Protein AF-A0A6I1KP01-F1 (afdb_monomer_lite)

Foldseek 3Di:
DDPPPVVLVVLLVLFPLQLQLQFDWDADPVRDIDGDPHGHPQQDPVSSHGNCSVCCCVVPVVRDDDDLVVVVVDPPDDCPGSSNVVVVNDPPPPPPPDD

Structure (mmCIF, N/CA/C/O backbone):
data_AF-A0A6I1KP01-F1
#
_entry.id   AF-A0A6I1KP01-F1
#
loop_
_atom_site.group_PDB
_atom_site.id
_atom_site.type_symbol
_atom_site.label_atom_id
_atom_site.label_alt_id
_atom_site.label_comp_id
_atom_site.label_asym_id
_atom_site.label_entity_id
_atom_site.label_seq_id
_atom_site.pdbx_PDB_ins_code
_atom_site.Cartn_x
_atom_site.Cartn_y
_atom_site.Cartn_z
_atom_site.occupancy
_atom_site.B_iso_or_equiv
_atom_site.auth_seq_id
_atom_site.auth_comp_id
_atom_site.auth_asym_id
_atom_site.auth_atom_id
_atom_site.pdbx_PDB_model_num
ATOM 1 N N . MET A 1 1 ? -0.076 2.543 30.656 1.00 43.53 1 MET A N 1
ATOM 2 C CA . MET A 1 1 ? -1.175 2.136 29.761 1.00 43.53 1 MET A CA 1
ATOM 3 C C . MET A 1 1 ? -0.860 2.735 28.412 1.00 43.53 1 MET A C 1
ATOM 5 O O . MET A 1 1 ? -0.935 3.945 28.249 1.00 43.53 1 MET A O 1
ATOM 9 N N . ASP A 1 2 ? -0.324 1.881 27.553 1.00 43.31 2 ASP A N 1
ATOM 10 C CA . ASP A 1 2 ? 0.353 2.181 26.297 1.00 43.31 2 ASP A CA 1
ATOM 11 C C . ASP A 1 2 ? -0.580 2.801 25.251 1.00 43.31 2 ASP A C 1
ATOM 13 O O . ASP A 1 2 ? -1.310 2.111 24.551 1.00 43.31 2 ASP A O 1
ATOM 17 N N . THR A 1 3 ? -0.505 4.121 25.098 1.00 54.78 3 THR A N 1
ATOM 18 C CA . THR A 1 3 ? -1.236 4.940 24.112 1.00 54.78 3 THR A CA 1
ATOM 19 C C . THR A 1 3 ? -0.807 4.726 22.650 1.00 54.78 3 THR A C 1
ATOM 21 O O . THR A 1 3 ? -1.210 5.482 21.770 1.00 54.78 3 THR A O 1
ATOM 24 N N . ASN A 1 4 ? 0.016 3.714 22.358 1.00 55.59 4 ASN A N 1
ATOM 25 C CA . ASN A 1 4 ? 0.600 3.499 21.028 1.00 55.59 4 ASN A CA 1
ATOM 26 C C . ASN A 1 4 ? -0.139 2.458 20.169 1.00 55.59 4 ASN A C 1
ATOM 28 O O . ASN A 1 4 ? 0.092 2.403 18.959 1.00 55.59 4 ASN A O 1
ATOM 32 N N . GLU A 1 5 ? -1.017 1.637 20.751 1.00 53.69 5 GLU A N 1
ATOM 33 C CA . GLU A 1 5 ? -1.732 0.598 19.995 1.00 53.69 5 GLU A CA 1
ATOM 34 C C . GLU A 1 5 ? -2.930 1.170 19.214 1.00 53.69 5 GLU A C 1
ATOM 36 O O . GLU A 1 5 ? -3.161 0.806 18.059 1.00 53.69 5 GLU A O 1
ATOM 41 N N . ASP A 1 6 ? -3.612 2.168 19.780 1.00 58.00 6 ASP A N 1
ATOM 42 C CA . ASP A 1 6 ? -4.763 2.829 19.153 1.00 58.00 6 ASP A CA 1
ATOM 43 C C . ASP A 1 6 ? -4.386 3.602 17.877 1.00 58.00 6 ASP A C 1
ATOM 45 O O . ASP A 1 6 ? -5.143 3.631 16.904 1.00 58.00 6 ASP A O 1
ATOM 49 N N . ILE A 1 7 ? -3.183 4.186 17.839 1.00 59.59 7 ILE A N 1
ATOM 50 C CA . ILE A 1 7 ? -2.693 4.964 16.690 1.00 59.59 7 ILE A CA 1
ATOM 51 C C . ILE A 1 7 ? -2.448 4.052 15.482 1.00 59.59 7 ILE A C 1
ATOM 53 O O . ILE A 1 7 ? -2.841 4.387 14.362 1.00 59.59 7 ILE A O 1
ATOM 57 N N . LYS A 1 8 ? -1.853 2.870 15.698 1.00 62.72 8 LYS A N 1
ATOM 58 C CA . LYS A 1 8 ? -1.643 1.889 14.621 1.00 62.72 8 LYS A CA 1
ATOM 59 C C . LYS A 1 8 ? -2.970 1.358 14.082 1.00 62.72 8 LYS A C 1
ATOM 61 O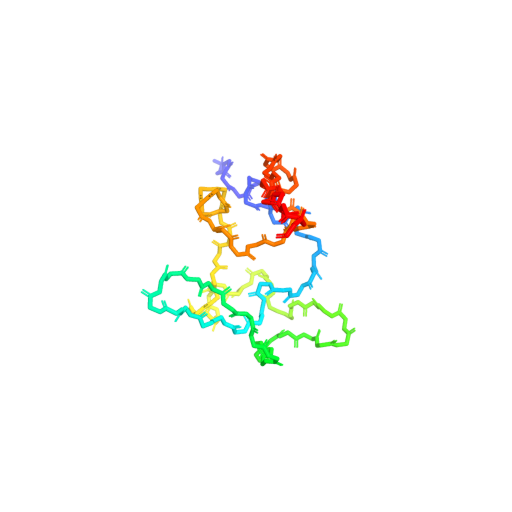 O . LYS A 1 8 ? -3.129 1.270 12.868 1.00 62.72 8 LYS A O 1
ATOM 66 N N . ASN A 1 9 ? -3.933 1.074 14.958 1.00 69.19 9 ASN A N 1
ATOM 67 C CA . ASN A 1 9 ? -5.259 0.605 14.550 1.00 69.19 9 ASN A CA 1
ATOM 68 C C . ASN A 1 9 ? -6.034 1.662 13.748 1.00 69.19 9 ASN A C 1
ATOM 70 O O . ASN A 1 9 ? -6.676 1.335 12.747 1.00 69.19 9 ASN A O 1
ATOM 74 N N . SER A 1 10 ? -5.936 2.935 14.137 1.00 81.94 10 SER A N 1
ATOM 75 C CA . SER A 1 10 ? -6.546 4.042 13.392 1.00 81.94 10 SER A CA 1
ATOM 76 C C . SER A 1 10 ? -5.950 4.177 11.987 1.00 81.94 10 SER A C 1
ATOM 78 O O . SER A 1 10 ? -6.680 4.312 11.006 1.00 81.94 10 SER A O 1
ATOM 80 N N . TRP A 1 11 ? -4.627 4.044 11.862 1.00 86.69 11 TRP A N 1
ATOM 81 C CA . TRP A 1 11 ? -3.949 4.109 10.569 1.00 86.69 11 TRP A CA 1
ATOM 82 C C . TRP A 1 11 ? -4.324 2.947 9.643 1.00 86.69 11 TRP A C 1
ATOM 84 O O . TRP A 1 11 ? -4.667 3.154 8.481 1.00 86.69 11 TRP A O 1
ATOM 94 N N . GLU A 1 12 ? -4.323 1.719 10.158 1.00 85.31 12 GLU A N 1
ATOM 95 C CA . GLU A 1 12 ? -4.700 0.528 9.390 1.00 85.31 12 GLU A CA 1
ATOM 96 C C . GLU A 1 12 ? -6.171 0.560 8.938 1.00 85.31 12 GLU A C 1
ATOM 98 O O . GLU A 1 12 ? -6.508 0.020 7.882 1.00 85.31 12 GLU A O 1
ATOM 103 N N . SER A 1 13 ? -7.032 1.277 9.668 1.00 86.50 13 SER A N 1
ATOM 104 C CA . SER A 1 13 ? -8.436 1.501 9.294 1.00 86.50 13 SER A CA 1
ATOM 105 C C . SER A 1 13 ? -8.601 2.349 8.024 1.00 86.50 13 SER A C 1
ATOM 107 O O . SER A 1 13 ? -9.649 2.293 7.384 1.00 86.50 13 SER A O 1
ATOM 109 N N . LEU A 1 14 ? -7.571 3.096 7.612 1.00 89.12 14 LEU A N 1
ATOM 110 C CA . LEU A 1 14 ? -7.566 3.874 6.366 1.00 89.12 14 LEU A CA 1
ATOM 111 C C . LEU A 1 14 ? -7.343 3.001 5.127 1.00 89.12 14 LEU A C 1
ATOM 113 O O . LEU A 1 14 ? -7.408 3.486 3.997 1.00 89.12 14 LEU A O 1
ATOM 117 N N . CYS A 1 15 ? -7.023 1.718 5.291 1.00 87.31 15 CYS A N 1
ATOM 118 C CA . CYS A 1 15 ? -6.777 0.850 4.156 1.00 87.31 15 CYS A CA 1
ATOM 119 C C . CYS A 1 15 ? -8.072 0.516 3.401 1.00 87.31 15 CYS A C 1
ATOM 121 O O . CYS A 1 15 ? -8.894 -0.272 3.856 1.00 87.31 15 CYS A O 1
ATOM 123 N N . ASN A 1 16 ? -8.186 1.004 2.162 1.00 85.94 16 ASN A N 1
ATOM 124 C CA . ASN A 1 16 ? -9.312 0.718 1.256 1.00 85.94 16 ASN A CA 1
ATOM 125 C C . ASN A 1 16 ? -9.354 -0.727 0.709 1.00 85.94 16 ASN A C 1
ATOM 127 O O . ASN A 1 16 ? -10.082 -0.988 -0.245 1.00 85.94 16 ASN A O 1
ATOM 131 N N . ARG A 1 17 ? -8.526 -1.649 1.225 1.00 84.81 17 ARG A N 1
ATOM 132 C CA . ARG A 1 17 ? -8.425 -3.053 0.766 1.00 84.81 17 ARG A CA 1
ATOM 133 C C . ARG A 1 17 ? -8.345 -3.203 -0.763 1.00 84.81 17 ARG A C 1
ATOM 135 O O . ARG A 1 17 ? -8.920 -4.102 -1.358 1.00 84.81 17 ARG A O 1
ATOM 142 N N . CYS A 1 18 ? -7.600 -2.312 -1.419 1.00 86.06 18 CYS A N 1
ATOM 143 C CA . CYS A 1 18 ? -7.506 -2.292 -2.881 1.00 86.06 18 CYS A CA 1
ATOM 144 C C . CYS A 1 18 ? -6.638 -3.421 -3.470 1.00 86.06 18 CYS A C 1
ATOM 146 O O . CYS A 1 18 ? -6.604 -3.589 -4.687 1.00 86.06 18 CYS A O 1
ATOM 148 N N . GLY A 1 19 ? -5.887 -4.154 -2.640 1.00 84.31 19 GLY A N 1
ATOM 149 C CA . GLY A 1 19 ? -5.025 -5.271 -3.044 1.00 84.31 19 GLY A CA 1
ATOM 150 C C . GLY A 1 19 ? -3.743 -4.882 -3.796 1.00 84.31 19 GLY A C 1
ATOM 151 O O . GLY A 1 19 ? -2.832 -5.696 -3.888 1.00 84.31 19 GLY A O 1
ATOM 152 N N . LEU A 1 20 ? -3.608 -3.640 -4.280 1.00 83.31 20 LEU A N 1
ATOM 153 C CA . LEU A 1 20 ? -2.464 -3.185 -5.091 1.00 83.31 20 LEU A CA 1
ATOM 154 C C . LEU A 1 20 ? -1.109 -3.267 -4.366 1.00 83.31 20 LEU A C 1
ATOM 156 O O . LEU A 1 20 ? -0.074 -3.528 -4.983 1.00 83.31 20 LEU A O 1
ATOM 160 N N . CYS A 1 21 ? -1.085 -3.054 -3.050 1.00 86.25 21 CYS A N 1
ATOM 161 C CA . CYS A 1 21 ? 0.138 -3.212 -2.257 1.00 86.25 21 CYS A CA 1
ATOM 162 C C . CYS A 1 21 ? 0.595 -4.675 -2.151 1.00 86.25 21 CYS A C 1
ATOM 164 O O . CYS A 1 21 ? 1.763 -4.910 -1.865 1.00 86.25 21 CYS A O 1
ATOM 166 N N . CYS A 1 22 ? -0.289 -5.641 -2.417 1.00 88.81 22 CYS A N 1
ATOM 167 C CA . CYS A 1 22 ? 0.004 -7.067 -2.332 1.00 88.81 22 CYS A CA 1
ATOM 168 C C . CYS A 1 22 ? 0.525 -7.670 -3.643 1.00 88.81 22 CYS A C 1
ATOM 170 O O . CYS A 1 22 ? 0.861 -8.848 -3.645 1.00 88.81 22 CYS A O 1
ATOM 172 N N . PHE A 1 23 ? 0.575 -6.917 -4.741 1.00 89.12 23 PHE A N 1
ATOM 173 C CA . PHE A 1 23 ? 1.221 -7.372 -5.974 1.00 89.12 23 PHE A CA 1
ATOM 174 C C . PHE A 1 23 ? 2.720 -7.122 -5.917 1.00 89.12 23 PHE A C 1
ATOM 176 O O . PHE A 1 23 ? 3.165 -6.117 -5.348 1.00 89.12 23 PHE A O 1
ATOM 183 N N . GLU A 1 24 ? 3.468 -8.027 -6.536 1.00 88.62 24 GLU A N 1
ATOM 184 C CA . GLU A 1 24 ? 4.911 -7.908 -6.683 1.00 88.62 24 GLU A CA 1
ATOM 185 C C . GLU A 1 24 ? 5.285 -6.643 -7.468 1.00 88.62 24 GLU A C 1
ATOM 187 O O . GLU A 1 24 ? 4.549 -6.156 -8.338 1.00 88.62 24 GLU A O 1
ATOM 192 N N . LYS A 1 25 ? 6.422 -6.073 -7.069 1.00 87.94 25 LYS A N 1
ATOM 193 C CA . LYS A 1 25 ? 6.936 -4.797 -7.552 1.00 87.94 25 LYS A CA 1
ATOM 194 C C . LYS A 1 25 ? 8.339 -5.005 -8.069 1.00 87.94 25 LYS A C 1
ATOM 196 O O . LYS A 1 25 ? 9.161 -5.594 -7.378 1.00 87.94 25 LYS A O 1
ATOM 201 N N . ILE A 1 26 ? 8.588 -4.495 -9.262 1.00 90.31 26 ILE A N 1
ATOM 202 C CA . ILE A 1 26 ? 9.908 -4.495 -9.877 1.00 90.31 26 ILE A CA 1
ATOM 203 C C . ILE A 1 26 ? 10.317 -3.041 -10.037 1.00 90.31 26 ILE A C 1
ATOM 205 O O . ILE A 1 26 ? 9.544 -2.237 -10.556 1.00 90.31 26 ILE A O 1
ATOM 209 N N . GLU A 1 27 ? 11.508 -2.713 -9.566 1.00 90.31 27 GLU A N 1
ATOM 210 C CA . GLU A 1 27 ? 12.133 -1.414 -9.770 1.00 90.31 27 GLU A CA 1
ATOM 211 C C . GLU A 1 27 ? 13.050 -1.486 -10.996 1.00 90.31 27 GLU A C 1
ATOM 213 O O . GLU A 1 27 ? 13.784 -2.462 -11.162 1.00 90.31 27 GLU A O 1
ATOM 218 N N . ASP A 1 28 ? 12.967 -0.494 -11.883 1.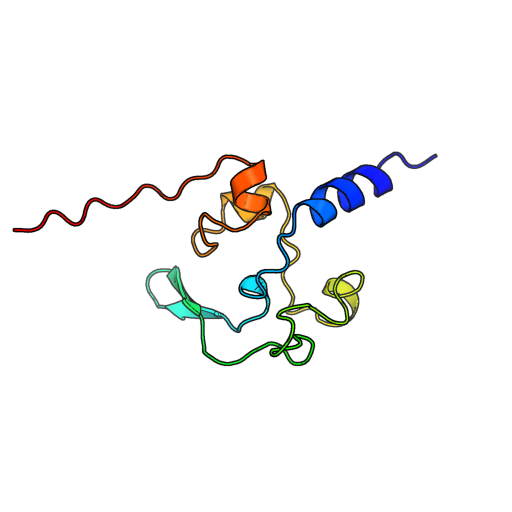00 91.25 28 ASP A N 1
ATOM 219 C CA . ASP A 1 28 ? 13.891 -0.362 -13.013 1.00 91.25 28 ASP A CA 1
ATOM 220 C C . ASP A 1 28 ? 15.172 0.403 -12.638 1.00 91.25 28 ASP A C 1
ATOM 222 O O . ASP A 1 28 ? 15.317 0.934 -11.540 1.00 91.25 28 ASP A O 1
ATOM 226 N N . GLU A 1 29 ? 16.097 0.516 -13.592 1.00 91.81 29 GLU A N 1
ATOM 227 C CA . GLU A 1 29 ? 17.362 1.250 -13.426 1.00 91.81 29 GLU A CA 1
ATOM 228 C C . GLU A 1 29 ? 17.175 2.755 -13.141 1.00 91.81 29 GLU A C 1
ATOM 230 O O . GLU A 1 29 ? 18.111 3.423 -12.704 1.00 91.81 29 GLU A O 1
ATOM 235 N N . ASN A 1 30 ? 15.975 3.301 -13.371 1.00 88.31 30 ASN A N 1
ATOM 236 C CA . ASN A 1 30 ? 15.630 4.702 -13.133 1.00 88.31 30 ASN A CA 1
ATOM 237 C C . ASN A 1 30 ? 14.890 4.918 -11.798 1.00 88.31 30 ASN A C 1
ATOM 239 O O . ASN A 1 30 ? 14.471 6.045 -11.520 1.00 88.31 30 ASN A O 1
ATOM 243 N N . GLY A 1 31 ? 14.670 3.865 -11.003 1.00 84.56 31 GLY A N 1
ATOM 244 C CA . GLY A 1 31 ? 13.880 3.917 -9.769 1.00 84.56 31 GLY A CA 1
ATOM 245 C C . GLY A 1 31 ? 12.360 3.922 -9.988 1.00 84.56 31 GLY A C 1
ATOM 246 O O . GLY A 1 31 ? 11.582 4.292 -9.104 1.00 84.56 31 GLY A O 1
ATOM 247 N N . THR A 1 32 ? 11.894 3.550 -11.181 1.00 85.56 32 THR A N 1
ATOM 248 C CA . THR A 1 32 ? 10.470 3.418 -11.502 1.00 85.56 32 THR A CA 1
ATOM 249 C C . THR A 1 32 ? 9.967 2.053 -11.065 1.00 85.56 32 THR A C 1
ATOM 251 O O . THR A 1 32 ? 10.448 1.020 -11.522 1.00 85.56 32 THR A O 1
ATOM 254 N N . ILE A 1 33 ? 8.936 2.048 -10.221 1.00 88.00 33 ILE A N 1
ATOM 255 C CA . ILE A 1 33 ? 8.321 0.817 -9.726 1.00 88.00 33 ILE A CA 1
ATOM 256 C C . ILE A 1 33 ? 7.127 0.409 -10.598 1.00 88.00 33 ILE A C 1
ATOM 258 O O . ILE A 1 33 ? 6.146 1.148 -10.737 1.00 88.00 33 ILE A O 1
ATOM 262 N N . PHE A 1 34 ? 7.199 -0.810 -11.128 1.00 85.88 34 PHE A N 1
ATOM 263 C CA . PHE A 1 34 ? 6.174 -1.476 -11.924 1.00 85.88 34 PHE A CA 1
ATOM 264 C C . PHE A 1 34 ? 5.493 -2.578 -11.117 1.00 85.88 34 PHE A C 1
ATOM 266 O O . PHE A 1 34 ? 6.139 -3.305 -10.368 1.00 85.88 34 PHE A O 1
ATOM 273 N N . PHE A 1 35 ? 4.180 -2.716 -11.290 1.00 87.31 35 PHE A N 1
ATOM 274 C CA . PHE A 1 35 ? 3.406 -3.797 -10.686 1.00 87.31 35 PHE A CA 1
ATOM 275 C C . PHE A 1 35 ? 3.355 -4.972 -11.655 1.00 87.31 35 PHE A C 1
ATOM 277 O O . PHE A 1 35 ? 3.053 -4.780 -12.836 1.00 87.31 35 PHE A O 1
ATOM 284 N N . THR A 1 36 ? 3.597 -6.179 -11.160 1.00 88.44 36 THR A N 1
ATOM 285 C CA . THR A 1 36 ? 3.403 -7.397 -11.951 1.00 88.44 36 THR A CA 1
ATOM 286 C C . THR A 1 36 ? 1.982 -7.935 -11.768 1.00 88.44 36 THR A C 1
ATOM 288 O O . THR A 1 36 ? 1.242 -7.531 -10.868 1.00 88.44 36 THR A O 1
ATOM 291 N N . ALA A 1 37 ? 1.583 -8.874 -12.630 1.00 87.56 37 ALA A N 1
ATOM 292 C CA . ALA A 1 37 ? 0.330 -9.612 -12.469 1.00 87.56 37 ALA A CA 1
ATOM 293 C C . ALA A 1 37 ? 0.418 -10.703 -11.382 1.00 87.56 37 ALA A C 1
ATOM 295 O O . ALA A 1 37 ? -0.541 -11.451 -11.198 1.00 87.56 37 ALA A O 1
ATOM 296 N N . THR A 1 38 ? 1.548 -10.803 -10.674 1.00 91.31 38 THR A N 1
ATOM 297 C CA . THR A 1 38 ? 1.794 -11.808 -9.641 1.00 91.31 38 THR A CA 1
ATOM 298 C C . THR A 1 38 ? 1.286 -11.296 -8.290 1.00 91.31 38 THR A C 1
ATOM 300 O O . THR A 1 38 ? 1.868 -10.368 -7.715 1.00 91.31 38 THR A O 1
ATOM 303 N N . PRO A 1 39 ? 0.197 -11.868 -7.746 1.00 90.44 39 PRO A N 1
ATOM 304 C CA . PRO A 1 39 ? -0.262 -11.532 -6.410 1.00 90.44 39 PRO A CA 1
ATOM 305 C C . PRO A 1 39 ? 0.618 -12.204 -5.350 1.00 90.44 39 PRO A C 1
ATOM 307 O O . PRO A 1 39 ? 1.131 -13.308 -5.539 1.00 90.44 39 PRO A O 1
ATOM 310 N N . CYS A 1 40 ? 0.724 -11.584 -4.178 1.00 89.38 40 CYS A N 1
ATOM 311 C CA . CYS A 1 40 ? 1.253 -12.242 -2.991 1.00 89.38 40 CYS A CA 1
ATOM 312 C C . CYS A 1 40 ? 0.443 -13.508 -2.684 1.00 89.38 40 CYS A C 1
ATOM 314 O O . CYS A 1 40 ? -0.784 -13.512 -2.782 1.00 89.38 40 CYS A O 1
ATOM 316 N N . ARG A 1 41 ? 1.118 -14.559 -2.202 1.00 89.44 41 ARG A N 1
ATOM 317 C CA . ARG A 1 41 ? 0.500 -15.841 -1.811 1.00 89.44 41 ARG A CA 1
ATOM 318 C C . ARG A 1 41 ? -0.650 -15.728 -0.798 1.00 89.44 41 ARG A C 1
ATOM 320 O O . ARG A 1 41 ? -1.390 -16.688 -0.613 1.00 89.44 41 ARG A O 1
ATOM 327 N N . TYR A 1 42 ? -0.759 -14.600 -0.095 1.00 90.50 42 TYR A N 1
ATOM 328 C CA . TYR A 1 42 ? -1.788 -14.347 0.915 1.00 90.50 42 TYR A CA 1
ATOM 329 C C . TYR A 1 42 ? -2.897 -13.390 0.455 1.00 90.50 42 TYR A C 1
ATOM 331 O O . TYR A 1 42 ? -3.816 -13.113 1.229 1.00 90.50 42 TYR A O 1
ATOM 339 N N . LEU A 1 43 ? -2.813 -12.870 -0.772 1.00 90.38 43 LEU A N 1
ATOM 340 C CA . LEU A 1 43 ? -3.869 -12.063 -1.368 1.00 90.38 43 LEU A CA 1
ATOM 341 C C . LEU A 1 43 ? -4.976 -12.984 -1.879 1.00 90.38 43 LEU A C 1
ATOM 343 O O . LEU A 1 43 ? -4.725 -13.898 -2.664 1.00 90.38 43 LEU A O 1
ATOM 347 N N . ASP A 1 44 ? -6.212 -12.724 -1.467 1.00 90.25 44 ASP A N 1
ATOM 348 C CA . ASP A 1 44 ? -7.365 -13.286 -2.149 1.00 90.25 44 ASP A CA 1
ATOM 349 C C . ASP A 1 44 ? -7.642 -12.468 -3.410 1.00 90.25 44 ASP A C 1
ATOM 351 O O . ASP A 1 44 ? -8.075 -11.323 -3.335 1.00 90.25 44 ASP A O 1
ATOM 355 N N . VAL A 1 45 ? -7.369 -13.026 -4.587 1.00 85.75 45 VAL A N 1
ATOM 356 C CA . VAL A 1 45 ? -7.595 -12.318 -5.859 1.00 85.75 45 VAL A CA 1
ATOM 357 C C . VAL A 1 45 ? -9.077 -12.102 -6.174 1.00 85.75 45 VAL A C 1
ATOM 359 O O . VAL A 1 45 ? -9.399 -11.236 -6.985 1.00 85.75 45 VAL A O 1
ATOM 362 N N . THR A 1 46 ? -9.974 -12.848 -5.521 1.00 86.88 46 THR A N 1
ATOM 363 C CA . THR A 1 46 ? -11.424 -12.738 -5.717 1.00 86.88 46 THR A CA 1
ATOM 364 C C . THR A 1 46 ? -11.975 -11.557 -4.932 1.00 86.88 46 THR A C 1
ATOM 366 O O . THR A 1 46 ? -12.666 -10.712 -5.496 1.00 86.88 46 THR A O 1
ATOM 369 N N . THR A 1 47 ? -11.641 -11.464 -3.641 1.00 86.62 47 THR A N 1
ATOM 370 C CA . THR A 1 47 ? -12.117 -10.373 -2.771 1.00 86.62 47 THR A CA 1
ATOM 371 C C . THR A 1 47 ? -11.181 -9.163 -2.753 1.00 86.62 47 THR A C 1
ATOM 373 O O . THR A 1 47 ? -11.581 -8.087 -2.323 1.00 86.62 47 THR A O 1
ATOM 376 N N . ARG A 1 48 ? -9.949 -9.316 -3.261 1.00 85.12 48 ARG A N 1
ATOM 377 C CA . ARG A 1 48 ? -8.825 -8.359 -3.185 1.00 85.12 48 ARG A CA 1
ATOM 378 C C . ARG A 1 48 ? -8.342 -8.067 -1.764 1.00 85.12 48 ARG A C 1
ATOM 380 O O . ARG A 1 48 ? -7.634 -7.086 -1.533 1.00 85.12 48 ARG A O 1
ATOM 387 N N . GLU A 1 49 ? -8.661 -8.944 -0.819 1.00 86.19 49 GLU A N 1
ATOM 388 C CA . GLU A 1 49 ? -8.310 -8.779 0.588 1.00 86.19 49 GLU A CA 1
ATOM 389 C C . GLU A 1 49 ? -7.103 -9.635 0.978 1.00 86.19 49 GLU A C 1
ATOM 391 O O . GLU A 1 49 ? -6.913 -10.760 0.510 1.00 86.19 49 GLU A O 1
ATOM 396 N N . CYS A 1 50 ? -6.266 -9.105 1.867 1.00 88.25 50 CYS A N 1
ATOM 397 C CA . CYS A 1 50 ? -5.156 -9.864 2.429 1.00 88.25 50 CYS A CA 1
ATOM 398 C C . CYS A 1 50 ? -5.665 -10.749 3.571 1.00 88.25 50 CYS A C 1
ATOM 400 O O . CYS A 1 50 ? -6.181 -10.248 4.568 1.00 88.25 50 CYS A O 1
ATOM 402 N N . LYS A 1 51 ? -5.453 -12.064 3.465 1.00 88.56 51 LYS A N 1
ATOM 403 C CA . LYS A 1 51 ? -5.914 -13.049 4.463 1.00 88.56 51 LYS A CA 1
ATOM 404 C C . LYS A 1 51 ? -5.196 -12.943 5.807 1.00 88.56 51 LYS A C 1
ATOM 406 O O . LYS A 1 51 ? -5.673 -13.463 6.808 1.00 88.56 51 LYS A O 1
ATOM 411 N N . ILE A 1 52 ? -4.029 -12.303 5.821 1.00 88.94 52 ILE A N 1
ATOM 412 C CA . ILE A 1 52 ? -3.162 -12.176 6.997 1.00 88.94 52 ILE A CA 1
ATOM 413 C C . ILE A 1 52 ? -2.866 -10.715 7.336 1.00 88.94 52 ILE A C 1
ATOM 415 O O . ILE A 1 52 ? -1.803 -10.423 7.876 1.00 88.94 52 ILE A O 1
ATOM 419 N N . TYR A 1 53 ? -3.763 -9.794 6.983 1.00 86.31 53 TYR A N 1
ATOM 420 C CA . TYR A 1 53 ? -3.512 -8.353 7.016 1.00 86.31 53 TYR A CA 1
ATOM 421 C C . TYR A 1 53 ? -2.895 -7.855 8.338 1.00 86.31 53 TYR A C 1
ATOM 423 O O . TYR A 1 53 ? -1.871 -7.172 8.291 1.00 86.31 53 TYR A O 1
ATOM 431 N N . ASP A 1 54 ? -3.423 -8.295 9.486 1.00 84.94 54 ASP A N 1
ATOM 432 C CA . ASP A 1 54 ? -2.969 -7.887 10.830 1.00 84.94 54 ASP A CA 1
ATOM 433 C C . ASP A 1 54 ? -1.588 -8.442 11.206 1.00 84.94 54 ASP A C 1
ATOM 435 O O . ASP A 1 54 ? -0.869 -7.893 12.035 1.00 84.94 54 ASP A O 1
ATOM 439 N N . ARG A 1 55 ? -1.200 -9.571 10.604 1.00 86.12 55 ARG A N 1
ATOM 440 C CA . ARG A 1 55 ? 0.066 -10.269 10.879 1.00 86.12 55 ARG A CA 1
ATOM 441 C C . ARG A 1 55 ? 1.003 -10.273 9.674 1.00 86.12 55 ARG A C 1
ATOM 443 O O . ARG A 1 55 ? 1.978 -11.026 9.667 1.00 86.12 55 ARG A O 1
ATOM 450 N N . ARG A 1 56 ? 0.746 -9.425 8.671 1.00 89.00 56 ARG A N 1
ATOM 451 C CA . ARG A 1 56 ? 1.447 -9.448 7.380 1.00 89.00 56 ARG A CA 1
ATOM 452 C C . ARG A 1 56 ? 2.948 -9.225 7.521 1.00 89.00 56 ARG A C 1
ATOM 454 O O . ARG A 1 56 ? 3.700 -10.005 6.959 1.00 89.00 56 ARG A O 1
ATOM 461 N N . ALA A 1 57 ? 3.365 -8.274 8.356 1.00 85.25 57 ALA A N 1
ATOM 462 C CA . ALA A 1 57 ? 4.779 -7.990 8.613 1.00 85.25 57 ALA A CA 1
ATOM 463 C C . ALA A 1 57 ? 5.491 -9.124 9.378 1.00 85.25 57 ALA A C 1
ATOM 465 O O . ALA A 1 57 ? 6.693 -9.312 9.240 1.00 85.25 57 ALA A O 1
ATOM 466 N N . LYS A 1 58 ? 4.752 -9.907 10.179 1.00 87.88 58 LYS A N 1
ATOM 467 C CA . LYS A 1 58 ? 5.307 -11.034 10.947 1.00 87.88 58 LYS A CA 1
ATOM 468 C C . LYS A 1 58 ? 5.423 -12.309 10.113 1.00 87.88 58 LYS A C 1
ATOM 470 O O . LYS A 1 58 ? 6.340 -13.094 10.315 1.00 87.88 58 LYS A O 1
ATOM 475 N N . ILE A 1 59 ? 4.454 -12.545 9.231 1.00 88.69 59 ILE A N 1
ATOM 476 C CA . ILE A 1 59 ? 4.368 -13.765 8.418 1.00 88.69 59 ILE A CA 1
ATOM 477 C C . ILE A 1 59 ? 5.121 -13.602 7.094 1.00 88.69 59 ILE A C 1
ATOM 479 O O . ILE A 1 59 ? 5.679 -14.574 6.589 1.00 88.69 59 ILE A O 1
ATOM 483 N N . ASN A 1 60 ? 5.120 -12.399 6.520 1.00 86.06 60 ASN A N 1
ATOM 484 C CA . ASN A 1 60 ? 5.793 -12.092 5.269 1.00 86.06 60 ASN A CA 1
ATOM 485 C C . ASN A 1 60 ? 6.726 -10.882 5.452 1.00 86.06 60 ASN A C 1
ATOM 487 O O . ASN A 1 60 ? 6.246 -9.751 5.386 1.00 86.06 60 ASN A O 1
ATOM 491 N N . PRO A 1 61 ? 8.037 -11.092 5.656 1.00 83.69 61 PRO A N 1
ATOM 492 C CA . PRO A 1 61 ? 8.992 -9.993 5.817 1.00 83.69 61 PRO A CA 1
ATOM 493 C C . PRO A 1 61 ? 9.111 -9.122 4.556 1.00 83.69 61 PRO A C 1
ATOM 495 O O . PRO A 1 61 ? 9.391 -7.935 4.663 1.00 83.69 61 PRO A O 1
ATOM 498 N N . GLU A 1 62 ? 8.792 -9.675 3.382 1.00 82.12 62 GLU A N 1
ATOM 499 C CA . GLU A 1 62 ? 8.702 -8.932 2.116 1.00 82.12 62 GLU A CA 1
ATOM 500 C C . GLU A 1 62 ? 7.488 -7.983 2.074 1.00 82.12 62 GLU A C 1
ATOM 502 O O . GLU A 1 62 ? 7.352 -7.146 1.181 1.00 82.12 62 GLU A O 1
ATOM 507 N N . CYS A 1 63 ? 6.538 -8.123 3.007 1.00 87.38 63 CYS A N 1
ATOM 508 C CA . CYS A 1 63 ? 5.361 -7.271 3.049 1.00 87.38 63 CYS A CA 1
ATOM 509 C C . CYS A 1 63 ? 5.693 -5.935 3.705 1.00 87.38 63 CYS A C 1
ATOM 511 O O . CYS A 1 63 ? 5.807 -5.827 4.926 1.00 87.38 63 CYS A O 1
ATOM 513 N N . ILE A 1 64 ? 5.767 -4.899 2.877 1.00 83.50 64 ILE A N 1
ATOM 514 C CA . ILE A 1 64 ? 6.008 -3.539 3.335 1.00 83.50 64 ILE A CA 1
ATOM 515 C C . ILE A 1 64 ? 4.857 -3.037 4.222 1.00 83.50 64 ILE A C 1
ATOM 517 O O . ILE A 1 64 ? 3.685 -3.023 3.829 1.00 83.50 64 ILE A O 1
ATOM 521 N N . GLN A 1 65 ? 5.191 -2.615 5.441 1.00 85.81 65 GLN A N 1
ATOM 522 C CA . GLN A 1 65 ? 4.248 -1.936 6.319 1.00 85.81 65 GLN A CA 1
ATOM 523 C C . GLN A 1 65 ? 4.173 -0.471 5.895 1.00 85.81 65 GLN A C 1
ATOM 525 O O . GLN A 1 65 ? 5.123 0.283 6.077 1.00 85.81 65 GLN A O 1
ATOM 530 N N . LEU A 1 66 ? 3.045 -0.077 5.309 1.00 87.75 66 LEU A N 1
ATOM 531 C CA . LEU A 1 66 ? 2.813 1.293 4.863 1.00 87.75 66 LEU A CA 1
ATOM 532 C C . LEU A 1 66 ? 2.671 2.201 6.084 1.00 87.75 66 LEU A C 1
ATOM 534 O O . LEU A 1 66 ? 1.583 2.298 6.630 1.00 87.75 66 LEU A O 1
ATOM 538 N N . THR A 1 67 ? 3.753 2.829 6.536 1.00 88.50 67 THR A N 1
ATOM 539 C CA . THR A 1 67 ? 3.716 3.875 7.569 1.00 88.50 67 THR A CA 1
ATOM 540 C C . THR A 1 67 ? 3.469 5.244 6.939 1.00 88.50 67 THR A C 1
ATOM 542 O O . THR A 1 67 ? 3.634 5.413 5.732 1.00 88.50 67 THR A O 1
ATOM 545 N N . GLU A 1 68 ? 3.073 6.235 7.739 1.00 88.56 68 GLU A N 1
ATOM 546 C CA . GLU A 1 68 ? 2.842 7.600 7.250 1.00 88.56 68 GLU A CA 1
ATOM 547 C C . GLU A 1 68 ? 4.060 8.172 6.506 1.00 88.56 68 GLU A C 1
ATOM 549 O O . GLU A 1 68 ? 3.913 8.725 5.417 1.00 88.56 68 GLU A O 1
ATOM 554 N N . GLU A 1 69 ? 5.253 8.028 7.087 1.00 88.44 69 GLU A N 1
ATOM 555 C CA . GLU A 1 69 ? 6.512 8.506 6.505 1.00 88.44 69 GLU A CA 1
ATOM 556 C C . GLU A 1 69 ? 6.777 7.810 5.172 1.00 88.44 69 GLU A C 1
ATOM 558 O O . GLU A 1 69 ? 6.932 8.457 4.142 1.00 88.44 69 GLU A O 1
ATOM 563 N N . LEU A 1 70 ? 6.676 6.481 5.166 1.00 88.06 70 LEU A N 1
ATOM 564 C CA . LEU A 1 70 ? 6.915 5.681 3.978 1.00 88.06 70 LEU A CA 1
ATOM 565 C C . LEU A 1 70 ? 5.941 6.036 2.852 1.00 88.06 70 LEU A C 1
ATOM 567 O O . LEU A 1 70 ? 6.350 6.201 1.713 1.00 88.06 70 LEU A O 1
ATOM 571 N N . VAL A 1 71 ? 4.651 6.218 3.142 1.00 89.75 71 VAL A N 1
ATOM 572 C CA . VAL A 1 71 ? 3.652 6.578 2.121 1.00 89.75 71 VAL A CA 1
ATOM 573 C C . VAL A 1 71 ? 3.957 7.927 1.451 1.00 89.75 71 VAL A C 1
ATOM 575 O O . VAL A 1 71 ? 3.583 8.107 0.287 1.00 89.75 71 VAL A O 1
ATOM 578 N N . LYS A 1 72 ? 4.652 8.849 2.134 1.00 87.12 72 LYS A N 1
ATOM 579 C CA . LYS A 1 72 ? 5.111 10.123 1.552 1.00 87.12 72 LYS A CA 1
ATOM 580 C C . LYS A 1 72 ? 6.245 9.914 0.546 1.00 87.12 72 LYS A C 1
ATOM 582 O O . LYS A 1 72 ? 6.209 10.534 -0.516 1.00 87.12 72 LYS A O 1
ATOM 587 N N . ASP A 1 73 ? 7.169 9.000 0.832 1.00 87.12 73 ASP A N 1
ATOM 588 C CA . ASP A 1 73 ? 8.274 8.632 -0.065 1.00 87.12 73 ASP A CA 1
ATOM 589 C C . ASP A 1 73 ? 7.846 7.680 -1.199 1.00 87.12 73 ASP A C 1
ATOM 591 O O . ASP A 1 73 ? 8.415 7.677 -2.291 1.00 8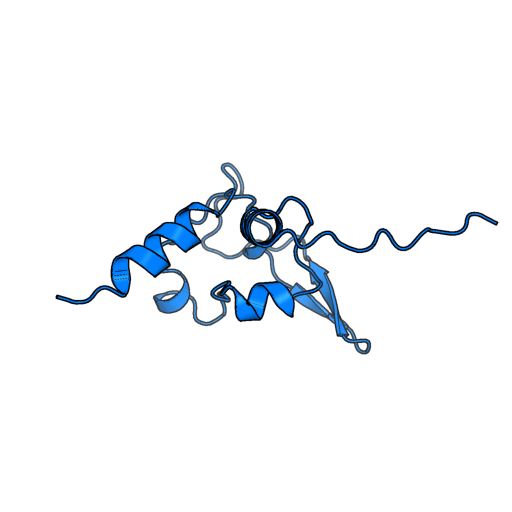7.12 73 ASP A O 1
ATOM 595 N N . LEU A 1 74 ? 6.801 6.873 -0.993 1.00 85.62 74 LEU A N 1
ATOM 596 C CA . LEU A 1 74 ? 6.350 5.899 -1.984 1.00 85.62 74 LEU A CA 1
ATOM 597 C C . LEU A 1 74 ? 5.614 6.560 -3.159 1.00 85.62 74 LEU A C 1
ATOM 599 O O . LEU A 1 74 ? 4.403 6.813 -3.137 1.00 85.62 74 LEU A O 1
ATOM 603 N N . HIS A 1 75 ? 6.331 6.733 -4.265 1.00 81.50 75 HIS A N 1
ATOM 604 C CA . HIS A 1 75 ? 5.784 7.319 -5.488 1.00 81.50 75 HIS A CA 1
ATOM 605 C C . HIS A 1 75 ? 4.869 6.381 -6.292 1.00 81.50 75 HIS A C 1
ATOM 607 O O . HIS A 1 75 ? 4.094 6.864 -7.119 1.00 81.50 75 HIS A O 1
ATOM 613 N N . TRP A 1 76 ? 4.916 5.061 -6.073 1.00 84.75 76 TRP A N 1
ATOM 614 C CA . TRP A 1 76 ? 4.168 4.053 -6.850 1.00 84.75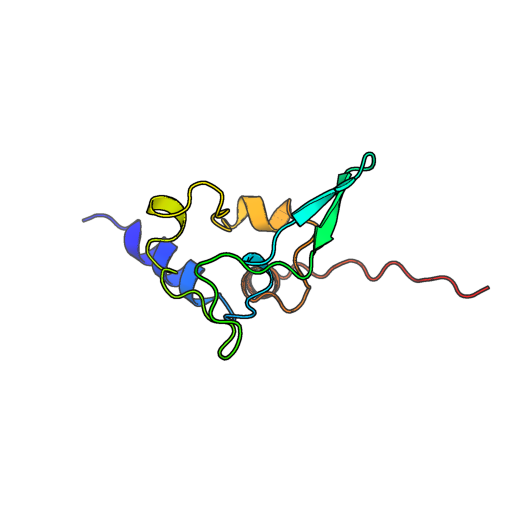 76 TRP A CA 1
ATOM 615 C C . TRP A 1 76 ? 2.729 3.811 -6.390 1.00 84.75 76 TRP A C 1
ATOM 617 O O . TRP A 1 76 ? 1.937 3.227 -7.130 1.00 84.75 76 TRP A O 1
ATOM 627 N N . LEU A 1 77 ? 2.375 4.247 -5.184 1.00 86.75 77 LEU A N 1
ATOM 628 C CA . LEU A 1 77 ? 1.022 4.102 -4.659 1.00 86.75 77 LEU A CA 1
ATOM 629 C C . LEU A 1 77 ? 0.022 4.924 -5.494 1.00 86.75 77 LEU A C 1
ATOM 631 O O . LEU A 1 77 ? 0.296 6.058 -5.888 1.00 86.75 77 LEU A O 1
ATOM 635 N N . HIS A 1 78 ? -1.149 4.341 -5.762 1.00 84.38 78 HIS A N 1
ATOM 636 C CA . HIS A 1 78 ? -2.211 4.997 -6.528 1.00 84.38 78 HIS A CA 1
ATOM 637 C C . HIS A 1 78 ? -2.892 6.105 -5.715 1.00 84.38 78 HIS A C 1
ATOM 639 O O . HIS A 1 78 ? -3.001 5.990 -4.495 1.00 84.38 78 HIS A O 1
ATOM 645 N N . ASP A 1 79 ? -3.418 7.134 -6.381 1.00 83.81 79 ASP A N 1
ATOM 646 C CA . ASP A 1 79 ? -4.094 8.265 -5.721 1.00 83.81 79 ASP A CA 1
ATOM 647 C C . ASP A 1 79 ? -5.336 7.844 -4.929 1.00 83.81 79 ASP A C 1
ATOM 649 O O . ASP A 1 79 ? -5.690 8.474 -3.939 1.00 83.81 79 ASP A O 1
ATOM 653 N N . G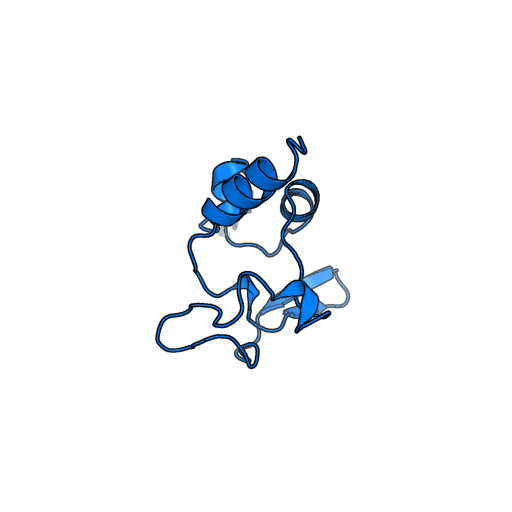LU A 1 80 ? -5.969 6.742 -5.330 1.00 84.75 80 GLU A N 1
ATOM 654 C CA . GLU A 1 80 ? -7.130 6.185 -4.631 1.00 84.75 80 GLU A CA 1
ATOM 655 C C . GLU A 1 80 ? -6.750 5.310 -3.423 1.00 84.75 80 GLU A C 1
ATOM 657 O O . GLU A 1 80 ? -7.628 4.814 -2.713 1.00 84.75 80 GLU A O 1
ATOM 662 N N . CYS A 1 81 ? -5.456 5.111 -3.149 1.00 89.00 81 CYS A N 1
ATOM 663 C CA . CYS A 1 81 ? -5.014 4.400 -1.955 1.00 89.00 81 CYS A CA 1
ATOM 664 C C . CYS A 1 81 ? -5.447 5.170 -0.702 1.00 89.00 81 CYS A C 1
ATOM 666 O O . CYS A 1 81 ? -5.087 6.335 -0.542 1.00 89.00 81 CYS A O 1
ATOM 668 N N . GLY A 1 82 ? -6.184 4.519 0.200 1.00 89.44 82 GLY A N 1
ATOM 669 C CA . GLY A 1 82 ? -6.754 5.190 1.371 1.00 89.44 82 GLY A CA 1
ATOM 670 C C . GLY A 1 82 ? -5.708 5.850 2.279 1.00 89.44 82 GLY A C 1
ATOM 671 O O . GLY A 1 82 ? -5.936 6.958 2.750 1.00 89.44 82 GLY A O 1
ATOM 672 N N . TYR A 1 83 ? -4.501 5.280 2.383 1.00 90.06 83 TYR A N 1
ATOM 673 C CA . TYR A 1 83 ? -3.378 5.919 3.080 1.00 90.06 83 TYR A CA 1
ATOM 674 C C . TYR A 1 83 ? -2.922 7.232 2.423 1.00 90.06 83 TYR A C 1
ATOM 676 O O . TYR A 1 83 ? -2.668 8.217 3.109 1.00 90.06 83 TYR A O 1
ATOM 684 N N . ARG A 1 84 ? -2.845 7.284 1.085 1.00 89.88 84 ARG A N 1
ATOM 685 C CA . ARG A 1 84 ? -2.502 8.526 0.368 1.00 89.88 84 ARG A CA 1
ATOM 686 C C . ARG A 1 84 ? -3.609 9.560 0.467 1.00 89.88 84 ARG A C 1
ATOM 688 O O . ARG A 1 84 ? -3.310 10.738 0.633 1.00 89.88 84 ARG A O 1
ATOM 695 N N . GLN A 1 85 ? -4.865 9.121 0.387 1.00 89.56 85 GLN A N 1
ATOM 696 C CA . GLN A 1 85 ? -6.019 10.000 0.552 1.00 89.56 85 GLN A CA 1
ATOM 697 C C . GLN A 1 85 ? -6.047 10.630 1.9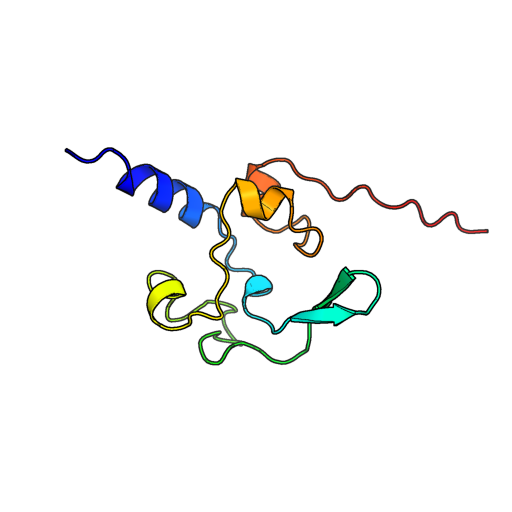47 1.00 89.56 85 GLN A C 1
ATOM 699 O O . GLN A 1 85 ? -6.238 11.838 2.053 1.00 89.56 85 GLN A O 1
ATOM 704 N N . ALA A 1 86 ? -5.779 9.843 2.991 1.00 89.00 86 ALA A N 1
ATOM 705 C CA . ALA A 1 86 ? -5.698 10.327 4.364 1.00 89.00 86 ALA A CA 1
ATOM 706 C C . ALA A 1 86 ? -4.590 11.372 4.568 1.00 89.00 86 ALA A C 1
ATOM 708 O O . ALA A 1 86 ? -4.777 12.326 5.317 1.00 89.00 86 ALA A O 1
ATOM 709 N N . LEU A 1 87 ? -3.467 11.232 3.858 1.00 88.19 87 LEU A N 1
ATOM 710 C CA . LEU A 1 87 ? -2.372 12.208 3.867 1.00 88.19 87 LEU A CA 1
ATOM 711 C C . LEU A 1 87 ? -2.553 13.355 2.859 1.00 88.19 87 LEU A C 1
ATOM 713 O O . LEU A 1 87 ? -1.694 14.229 2.764 1.00 88.19 87 LEU A O 1
ATOM 717 N N . GLY A 1 88 ? -3.631 13.357 2.070 1.00 85.31 88 GLY A N 1
ATOM 718 C CA . GLY A 1 88 ? -3.874 14.366 1.037 1.00 85.31 88 GLY A CA 1
ATOM 719 C C . GLY A 1 88 ? -2.864 14.354 -0.119 1.00 85.31 88 GLY A C 1
ATOM 720 O O . GLY A 1 88 ? -2.765 15.338 -0.856 1.00 85.31 88 GLY A O 1
ATOM 721 N N . ILE A 1 89 ? -2.119 13.260 -0.313 1.00 83.75 89 ILE A N 1
ATOM 722 C CA . ILE A 1 89 ? -1.069 13.171 -1.335 1.00 83.75 89 ILE A CA 1
ATOM 723 C C . ILE A 1 89 ? -1.707 12.855 -2.688 1.00 83.75 89 ILE A C 1
ATOM 725 O O . ILE A 1 89 ? -2.012 11.704 -3.010 1.00 83.75 89 ILE A O 1
ATOM 729 N N . ARG A 1 90 ? -1.861 13.877 -3.527 1.00 70.81 90 ARG A N 1
ATOM 730 C CA . ARG A 1 90 ? -2.254 13.711 -4.932 1.00 70.81 90 ARG A CA 1
ATOM 731 C C . ARG A 1 90 ? -1.000 13.555 -5.782 1.00 70.81 90 ARG A C 1
ATOM 733 O O . ARG A 1 90 ? -0.083 14.363 -5.656 1.00 70.81 90 ARG A O 1
ATOM 740 N N . ARG A 1 91 ? -0.929 12.543 -6.655 1.00 66.69 91 ARG A N 1
ATOM 741 C CA . ARG A 1 91 ? 0.084 12.545 -7.713 1.00 66.69 91 ARG A CA 1
ATOM 742 C C . ARG A 1 91 ? -0.132 13.809 -8.529 1.00 66.69 91 ARG A C 1
ATOM 744 O O . ARG A 1 91 ? -1.229 14.078 -9.022 1.00 66.69 91 ARG A O 1
ATOM 751 N N . GLU A 1 92 ? 0.933 14.585 -8.670 1.00 61.56 92 GLU A N 1
ATOM 752 C CA . GLU A 1 92 ? 0.991 15.647 -9.656 1.00 61.56 92 GLU A CA 1
ATOM 753 C C . GLU A 1 92 ? 0.666 14.993 -11.003 1.00 61.56 92 GLU A C 1
ATOM 755 O O . GLU A 1 92 ? 1.440 14.172 -11.505 1.00 61.56 92 GLU A O 1
ATOM 760 N N . ARG A 1 93 ? -0.522 15.272 -11.561 1.00 57.59 93 ARG A N 1
ATOM 761 C CA . ARG A 1 93 ? -0.862 14.851 -12.921 1.00 57.59 93 ARG A CA 1
ATOM 762 C C . ARG A 1 93 ? 0.189 15.490 -13.812 1.00 57.59 93 ARG A C 1
ATOM 764 O O . ARG A 1 93 ? 0.046 16.653 -14.185 1.00 57.59 93 ARG A O 1
ATOM 771 N N . ARG A 1 94 ? 1.251 14.744 -14.137 1.00 54.56 94 ARG A N 1
ATOM 772 C CA . ARG A 1 94 ? 2.218 15.110 -15.166 1.00 54.56 94 ARG A CA 1
ATOM 773 C C . ARG A 1 94 ? 1.365 15.362 -16.397 1.00 54.56 94 ARG A C 1
ATOM 775 O O . ARG A 1 94 ? 0.820 14.429 -16.982 1.00 54.56 94 ARG A O 1
ATOM 782 N N . LYS A 1 95 ? 1.130 16.639 -16.704 1.00 47.41 95 LYS A N 1
ATOM 783 C CA . LYS A 1 95 ? 0.401 17.061 -17.891 1.00 47.41 95 LYS A CA 1
ATOM 784 C C . LYS A 1 95 ? 1.165 16.436 -19.050 1.00 47.41 95 LYS A C 1
ATOM 786 O O . LYS A 1 95 ? 2.227 16.938 -19.410 1.00 47.41 95 LYS A O 1
ATOM 791 N N . MET A 1 96 ? 0.659 15.332 -19.604 1.00 48.88 96 MET A N 1
ATOM 792 C CA . MET A 1 96 ? 1.026 14.913 -20.947 1.00 48.88 96 MET A CA 1
ATOM 793 C C . MET A 1 96 ? 0.630 16.090 -21.829 1.00 48.88 96 MET A C 1
ATOM 795 O O . MET A 1 96 ? -0.542 16.282 -22.159 1.00 48.88 96 MET A O 1
ATOM 799 N N . ARG A 1 97 ? 1.605 16.954 -22.116 1.00 50.53 97 ARG A N 1
ATOM 800 C CA . ARG A 1 97 ? 1.503 17.944 -23.174 1.00 50.53 97 ARG A CA 1
ATOM 801 C C . ARG A 1 97 ? 1.363 17.120 -24.444 1.00 50.53 97 ARG A C 1
ATOM 803 O O . ARG A 1 97 ? 2.347 16.650 -24.993 1.00 50.53 97 ARG A O 1
ATOM 810 N N . LYS A 1 98 ? 0.114 16.893 -24.851 1.00 47.78 98 LYS A N 1
ATOM 811 C CA . LYS A 1 98 ? -0.234 16.552 -26.224 1.00 47.78 98 LYS A CA 1
ATOM 812 C C . LYS A 1 98 ? 0.359 17.656 -27.097 1.00 47.78 98 LYS A C 1
ATOM 814 O O . LYS A 1 98 ? -0.140 18.783 -27.054 1.00 47.78 98 LYS A O 1
ATOM 819 N N . ARG A 1 99 ? 1.424 17.348 -27.826 1.00 48.41 99 ARG A N 1
ATOM 820 C CA . ARG A 1 99 ? 1.708 17.923 -29.137 1.00 48.41 99 ARG A CA 1
ATOM 821 C C . ARG A 1 99 ? 2.761 17.100 -29.848 1.00 48.41 99 ARG A C 1
ATOM 823 O O . ARG A 1 99 ? 3.814 16.870 -29.223 1.00 48.41 99 ARG A O 1
#

Radius of gyration: 15.18 Å; chains: 1; bounding box: 30×34×59 Å

pLDDT: mean 81.13, std 13.13, range [43.31, 91.81]

Secondary structure (DSSP, 8-state):
--TTHHHHHHHHTT----SGGGEEEEE-TTS-EEEEEEE-TTB-TTT--BTTGGGHHHH-TTS----HHHHHH-TTS-TT-HHHHHTT-----------

Sequence (99 aa):
MDTNEDIKNSWESLCNRCGLCCFEKIEDENGTIFFTATPCRYLDVTTRECKIYDRRAKINPECIQLTEELVKDLHWLHDECGYRQALGIRRERRKMRKR